Protein AF-A0A836CCI2-F1 (afdb_monomer_lite)

Structure (mmCIF, N/CA/C/O backbone):
data_AF-A0A836CCI2-F1
#
_entry.id   AF-A0A836CCI2-F1
#
loop_
_atom_site.group_PDB
_atom_site.id
_atom_site.type_symbol
_atom_site.label_atom_id
_atom_site.label_alt_id
_atom_site.label_comp_id
_atom_site.label_asym_id
_atom_site.label_entity_id
_atom_site.label_seq_id
_atom_site.pdbx_PDB_ins_code
_atom_site.Cartn_x
_atom_site.Cartn_y
_atom_site.Cartn_z
_atom_site.occupancy
_atom_site.B_iso_or_equiv
_atom_site.auth_seq_id
_atom_site.auth_comp_id
_atom_site.auth_asym_id
_atom_site.auth_atom_id
_atom_site.pdbx_PDB_model_num
ATOM 1 N N . CYS A 1 1 ? 8.907 1.362 -5.539 1.00 89.12 1 CYS A N 1
ATOM 2 C CA . CYS A 1 1 ? 8.246 1.155 -4.230 1.00 89.12 1 CYS A CA 1
ATOM 3 C C . CYS A 1 1 ? 9.282 1.387 -3.140 1.00 89.12 1 CYS A C 1
ATOM 5 O O . CYS A 1 1 ? 10.366 0.847 -3.266 1.00 89.12 1 CYS A O 1
ATOM 7 N N . SER A 1 2 ? 9.003 2.167 -2.090 1.00 88.69 2 SER A N 1
ATOM 8 C CA . SER A 1 2 ? 10.024 2.442 -1.060 1.00 88.69 2 SER A CA 1
ATOM 9 C C . SER A 1 2 ? 10.279 1.276 -0.090 1.00 88.69 2 SER A C 1
ATOM 11 O O . SER A 1 2 ? 11.120 1.409 0.787 1.00 88.69 2 SER A O 1
ATOM 13 N N . ILE A 1 3 ? 9.543 0.163 -0.219 1.00 92.38 3 ILE A N 1
ATOM 14 C CA . ILE A 1 3 ? 9.724 -1.047 0.598 1.00 92.38 3 ILE A CA 1
ATOM 15 C C . ILE A 1 3 ? 10.724 -1.994 -0.079 1.00 92.38 3 ILE A C 1
ATOM 17 O O . ILE A 1 3 ? 11.722 -2.356 0.527 1.00 92.38 3 ILE A O 1
ATOM 21 N N . CYS A 1 4 ? 10.478 -2.377 -1.338 1.00 93.81 4 CYS A N 1
ATOM 22 C CA . CYS A 1 4 ? 11.360 -3.284 -2.088 1.00 93.81 4 CYS A CA 1
ATOM 23 C C . CYS A 1 4 ? 12.383 -2.575 -2.989 1.00 93.81 4 CYS A C 1
ATOM 25 O O . CYS A 1 4 ? 13.176 -3.245 -3.635 1.00 93.81 4 CYS A O 1
ATOM 27 N N . LEU A 1 5 ? 12.339 -1.240 -3.071 1.00 92.81 5 LEU A N 1
ATOM 28 C CA . LEU A 1 5 ? 13.190 -0.401 -3.929 1.00 92.81 5 LEU A CA 1
ATOM 29 C C . LEU A 1 5 ? 13.102 -0.699 -5.440 1.00 92.81 5 LEU A C 1
ATOM 31 O O . LEU A 1 5 ? 13.898 -0.174 -6.208 1.00 92.81 5 LEU A O 1
ATOM 35 N N . ASP A 1 6 ? 12.086 -1.449 -5.876 1.00 92.38 6 ASP A N 1
ATOM 36 C CA . ASP A 1 6 ? 11.872 -1.844 -7.276 1.00 92.38 6 ASP A CA 1
ATOM 37 C C . ASP A 1 6 ? 10.566 -1.256 -7.858 1.00 92.38 6 ASP A C 1
ATOM 39 O O . ASP A 1 6 ? 9.736 -0.660 -7.144 1.00 92.38 6 ASP A O 1
ATOM 43 N N . ALA A 1 7 ? 10.382 -1.397 -9.170 1.00 85.19 7 ALA A N 1
ATOM 44 C CA . ALA A 1 7 ? 9.184 -1.024 -9.901 1.00 85.19 7 ALA A CA 1
ATOM 45 C C . ALA A 1 7 ? 7.981 -1.894 -9.471 1.00 85.19 7 ALA A C 1
ATOM 47 O O . ALA A 1 7 ? 8.037 -3.124 -9.532 1.00 85.19 7 ALA A O 1
ATOM 48 N N . PRO A 1 8 ? 6.863 -1.285 -9.031 1.00 81.69 8 PRO A N 1
ATOM 49 C CA . PRO A 1 8 ? 5.679 -2.040 -8.644 1.00 81.69 8 PRO A CA 1
ATOM 50 C C . PRO A 1 8 ? 4.992 -2.651 -9.867 1.00 81.69 8 PRO A C 1
ATOM 52 O O . PRO A 1 8 ? 4.559 -1.918 -10.751 1.00 81.69 8 PRO A O 1
ATOM 55 N N . ARG A 1 9 ? 4.836 -3.984 -9.878 1.00 81.00 9 ARG A N 1
ATOM 56 C CA . ARG A 1 9 ? 3.997 -4.693 -10.866 1.00 81.00 9 ARG A CA 1
ATOM 57 C C . ARG A 1 9 ? 2.510 -4.405 -10.668 1.00 81.00 9 ARG A C 1
ATOM 59 O O . ARG A 1 9 ? 1.790 -4.252 -11.640 1.00 81.00 9 ARG A O 1
ATOM 66 N N . GLN A 1 10 ? 2.085 -4.339 -9.407 1.00 88.56 10 GLN A N 1
ATOM 67 C CA . GLN A 1 10 ? 0.740 -3.959 -8.984 1.00 88.56 10 GLN A CA 1
ATOM 68 C C . GLN A 1 10 ? 0.846 -2.834 -7.966 1.00 88.56 10 GLN A C 1
ATOM 70 O O . GLN A 1 10 ? 1.586 -2.965 -6.981 1.00 88.56 10 GLN A O 1
ATOM 75 N N . ARG A 1 11 ? 0.160 -1.714 -8.199 1.00 91.56 11 ARG A N 1
ATOM 76 C CA . ARG A 1 11 ? 0.242 -0.547 -7.308 1.00 91.56 11 ARG A CA 1
ATOM 77 C C . ARG A 1 11 ? -0.835 -0.628 -6.231 1.00 91.56 11 ARG A C 1
ATOM 79 O O . ARG A 1 11 ? -2.024 -0.563 -6.513 1.00 91.56 11 ARG A O 1
ATOM 86 N N . GLY A 1 12 ? -0.402 -0.717 -4.976 1.00 93.06 12 GLY A N 1
ATOM 87 C CA . GLY A 1 12 ? -1.246 -0.550 -3.798 1.00 93.06 12 GLY A CA 1
ATOM 88 C C . GLY A 1 12 ? -1.157 0.881 -3.273 1.00 93.06 12 GLY A C 1
ATOM 89 O O . GLY A 1 12 ? -0.068 1.321 -2.905 1.00 93.06 12 GLY A O 1
ATOM 90 N N . ALA A 1 13 ? -2.274 1.599 -3.219 1.00 93.31 13 ALA A N 1
ATOM 91 C CA . ALA A 1 13 ? -2.381 2.942 -2.660 1.00 93.31 13 ALA A CA 1
ATOM 92 C C . ALA A 1 13 ? -3.069 2.919 -1.288 1.00 93.31 13 ALA A C 1
ATOM 94 O O . ALA A 1 13 ? -4.027 2.180 -1.058 1.00 93.31 13 ALA A O 1
ATOM 95 N N . LEU A 1 14 ? -2.578 3.744 -0.369 1.00 94.19 14 LEU A N 1
ATOM 96 C CA . LEU A 1 14 ? -3.194 3.969 0.937 1.00 94.19 14 LEU A CA 1
ATOM 97 C C . LEU A 1 14 ? -4.091 5.210 0.910 1.00 94.19 14 LEU A C 1
ATOM 99 O O . LEU A 1 14 ? -3.901 6.106 0.090 1.00 94.19 14 LEU A O 1
ATOM 103 N N . ALA A 1 15 ? -5.002 5.322 1.882 1.00 93.25 15 ALA A N 1
ATOM 104 C CA . ALA A 1 15 ? -5.862 6.501 2.050 1.00 93.25 15 ALA A CA 1
ATOM 105 C C . ALA A 1 15 ? -5.082 7.814 2.270 1.00 93.25 15 ALA A C 1
ATOM 107 O O . ALA A 1 15 ? -5.600 8.893 2.016 1.00 93.25 15 ALA A O 1
ATOM 108 N N . CYS A 1 16 ? -3.822 7.732 2.710 1.00 95.12 16 CYS A N 1
ATOM 109 C CA . CYS A 1 16 ? -2.930 8.885 2.832 1.00 95.12 16 CYS A CA 1
ATOM 110 C C . CYS A 1 16 ? -2.291 9.329 1.500 1.00 95.12 16 CYS A C 1
ATOM 112 O O . CYS A 1 16 ? -1.424 10.197 1.515 1.00 95.12 16 CYS A O 1
ATOM 114 N N . GLY A 1 17 ? -2.651 8.711 0.369 1.00 92.31 17 GLY A N 1
ATOM 115 C CA . GLY A 1 17 ? -2.162 9.066 -0.970 1.00 92.31 17 GLY A CA 1
ATOM 116 C C . GLY A 1 17 ? -0.817 8.444 -1.364 1.00 92.31 17 GLY A C 1
ATOM 117 O O . GLY A 1 17 ? -0.376 8.599 -2.499 1.00 92.31 17 GLY A O 1
ATOM 118 N N . HIS A 1 18 ? -0.162 7.707 -0.465 1.00 94.31 18 HIS A N 1
ATOM 119 C CA . HIS A 1 18 ? 1.106 7.038 -0.761 1.00 94.31 18 HIS A CA 1
ATOM 120 C C . HIS A 1 18 ? 0.895 5.679 -1.438 1.00 94.31 18 HIS A C 1
ATOM 122 O O . HIS A 1 18 ? 0.007 4.919 -1.045 1.00 94.31 18 HIS A O 1
ATOM 128 N N . ALA A 1 19 ? 1.750 5.354 -2.415 1.00 92.75 19 ALA A N 1
ATOM 129 C CA . ALA A 1 19 ? 1.658 4.132 -3.209 1.00 9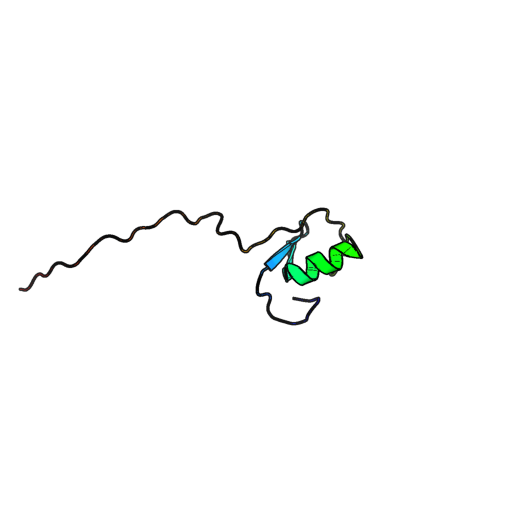2.75 19 ALA A CA 1
ATOM 130 C C . ALA A 1 19 ? 2.918 3.254 -3.122 1.00 92.75 19 ALA A C 1
ATOM 132 O O . ALA A 1 19 ? 4.056 3.729 -3.176 1.00 92.75 19 ALA A O 1
ATOM 133 N N . PHE A 1 20 ? 2.700 1.944 -3.051 1.00 93.62 20 PHE A N 1
ATOM 134 C CA . PHE A 1 20 ? 3.718 0.901 -2.922 1.00 93.62 20 PHE A CA 1
ATOM 135 C C . PHE A 1 20 ? 3.371 -0.278 -3.846 1.00 93.62 20 PHE A C 1
ATOM 137 O O . PHE A 1 20 ? 2.339 -0.260 -4.514 1.00 93.62 20 PHE A O 1
ATOM 144 N N . CYS A 1 21 ? 4.208 -1.318 -3.904 1.00 94.94 21 CYS A N 1
ATOM 145 C CA . CYS A 1 21 ? 3.757 -2.587 -4.479 1.00 94.94 21 CYS A CA 1
ATOM 146 C C . CYS A 1 21 ? 2.624 -3.132 -3.612 1.00 94.94 21 CYS A C 1
ATOM 148 O O . CYS A 1 21 ? 2.756 -3.111 -2.386 1.00 94.94 21 CYS A O 1
ATOM 150 N N . PHE A 1 22 ? 1.562 -3.647 -4.229 1.00 94.19 22 PHE A N 1
ATOM 151 C CA . PHE A 1 22 ? 0.439 -4.235 -3.504 1.00 94.19 22 PHE A CA 1
ATOM 152 C C . PHE A 1 22 ? 0.904 -5.334 -2.539 1.00 94.19 22 PHE A C 1
ATOM 154 O O . PHE A 1 22 ? 0.550 -5.305 -1.363 1.00 94.19 22 PHE A O 1
ATOM 161 N N . ASP A 1 23 ? 1.769 -6.238 -3.004 1.00 94.12 23 ASP A N 1
ATOM 162 C CA . ASP A 1 23 ? 2.330 -7.301 -2.166 1.00 94.12 23 ASP A CA 1
ATOM 163 C C . ASP A 1 23 ? 3.158 -6.739 -1.004 1.00 94.12 23 ASP A C 1
ATOM 165 O O . ASP A 1 23 ? 2.969 -7.141 0.138 1.00 94.12 23 ASP A O 1
ATOM 169 N N . CYS A 1 24 ? 4.007 -5.738 -1.257 1.00 95.50 24 CYS A N 1
ATOM 170 C CA . CYS A 1 24 ? 4.849 -5.162 -0.210 1.00 95.50 24 CYS A CA 1
ATOM 171 C C . CYS A 1 24 ? 4.035 -4.484 0.897 1.00 95.50 24 CYS A C 1
ATOM 173 O O . CYS A 1 24 ? 4.347 -4.652 2.074 1.00 95.50 24 CYS A O 1
ATOM 175 N N . ILE A 1 25 ? 3.009 -3.703 0.541 1.00 95.12 25 ILE A N 1
ATOM 176 C CA . ILE A 1 25 ? 2.177 -3.038 1.553 1.00 95.12 25 ILE A CA 1
ATOM 177 C C . ILE A 1 25 ? 1.222 -4.021 2.241 1.00 95.12 25 ILE A C 1
ATOM 179 O O . ILE A 1 25 ? 0.920 -3.847 3.421 1.00 95.12 25 ILE A O 1
ATOM 183 N N . ARG A 1 26 ? 0.801 -5.089 1.552 1.00 94.12 26 ARG A N 1
ATOM 184 C CA . ARG A 1 26 ? 0.055 -6.196 2.162 1.00 94.12 26 ARG A CA 1
ATOM 185 C C . ARG A 1 26 ? 0.899 -6.898 3.222 1.00 94.12 26 ARG A C 1
ATOM 187 O O . ARG A 1 26 ? 0.423 -7.077 4.339 1.00 94.12 26 ARG A O 1
ATOM 194 N N . ASP A 1 27 ? 2.138 -7.254 2.909 1.00 95.31 27 ASP A N 1
ATOM 195 C CA . ASP A 1 27 ? 3.024 -7.939 3.857 1.00 95.31 27 ASP A CA 1
ATOM 196 C C . ASP A 1 27 ? 3.393 -7.019 5.030 1.00 95.31 27 ASP A C 1
ATOM 198 O O . ASP A 1 27 ? 3.442 -7.453 6.181 1.00 95.31 27 ASP A O 1
ATOM 202 N N . TRP A 1 28 ? 3.564 -5.720 4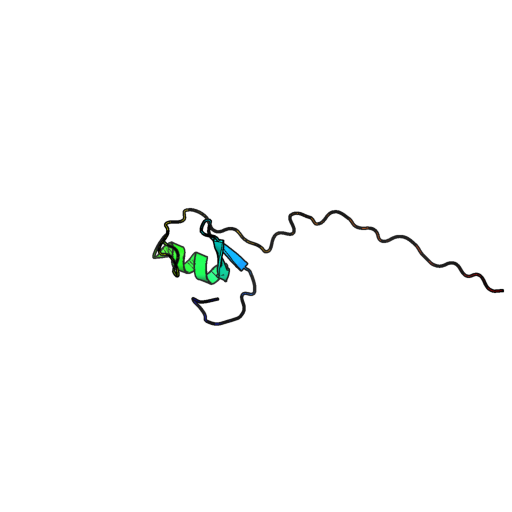.762 1.00 94.88 28 TRP A N 1
ATOM 203 C CA . TRP A 1 28 ? 3.714 -4.703 5.801 1.00 94.88 28 TRP A CA 1
ATOM 204 C C . TRP A 1 28 ? 2.503 -4.664 6.743 1.00 94.88 28 TRP A C 1
ATOM 206 O O . TRP A 1 28 ? 2.690 -4.689 7.958 1.00 94.88 28 TRP A O 1
ATOM 216 N N . SER A 1 29 ? 1.277 -4.696 6.204 1.00 94.31 29 SER A N 1
ATOM 217 C CA . SER A 1 29 ? 0.034 -4.629 6.992 1.00 94.31 29 SER A CA 1
ATOM 218 C C . SER A 1 29 ? -0.149 -5.771 7.998 1.00 94.31 29 SER A C 1
ATOM 220 O O . SER A 1 29 ? -0.857 -5.599 8.985 1.00 94.31 29 SER A O 1
ATOM 222 N N . GLN A 1 30 ? 0.522 -6.910 7.792 1.00 93.88 30 GLN A N 1
ATOM 223 C CA . GLN A 1 30 ? 0.519 -8.030 8.741 1.00 93.88 30 GLN A CA 1
ATOM 224 C C . GLN A 1 30 ? 1.340 -7.734 10.002 1.00 93.88 30 GLN A C 1
ATOM 226 O O . GLN A 1 30 ? 1.132 -8.364 11.036 1.00 93.88 30 GLN A O 1
ATOM 231 N N . ARG A 1 31 ? 2.293 -6.802 9.911 1.00 93.31 31 ARG A N 1
ATOM 232 C CA . ARG A 1 31 ? 3.169 -6.399 11.018 1.00 93.31 31 ARG A CA 1
ATOM 233 C C . ARG A 1 31 ? 2.754 -5.057 11.605 1.00 93.31 31 ARG A C 1
ATOM 235 O O . ARG A 1 31 ? 2.847 -4.869 12.810 1.00 93.31 31 ARG A O 1
ATOM 242 N N . GLU A 1 32 ? 2.331 -4.127 10.753 1.00 94.38 32 GLU A N 1
ATOM 243 C CA . GLU A 1 32 ? 2.097 -2.736 11.115 1.00 94.38 32 GLU A CA 1
ATOM 244 C C . GLU A 1 32 ? 1.039 -2.100 10.196 1.00 94.38 32 GLU A C 1
ATOM 246 O O . GLU A 1 32 ? 1.116 -2.183 8.972 1.00 94.38 32 GLU A O 1
ATOM 251 N N . THR A 1 33 ? 0.059 -1.407 10.780 1.00 94.44 33 THR A N 1
ATOM 252 C CA . THR A 1 33 ? -1.076 -0.794 10.054 1.00 94.44 33 THR A CA 1
ATOM 253 C 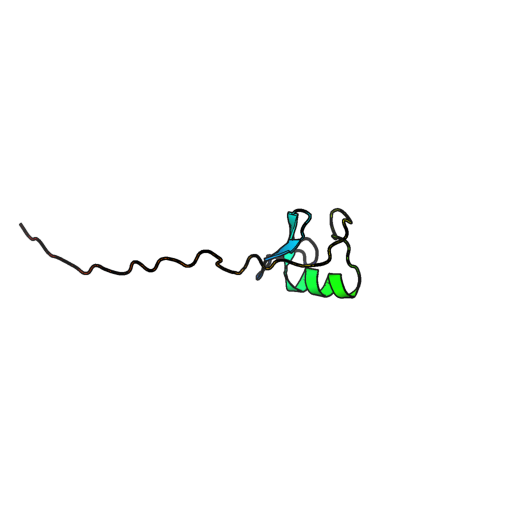C . THR A 1 33 ? -0.883 0.707 9.829 1.00 94.44 33 THR A C 1
ATOM 255 O O . THR A 1 33 ? -1.836 1.461 9.636 1.00 94.44 33 THR A O 1
ATOM 258 N N . THR A 1 34 ? 0.366 1.172 9.847 1.00 96.56 34 THR A N 1
ATOM 259 C CA . THR A 1 34 ? 0.740 2.566 9.585 1.00 96.56 34 THR A CA 1
ATOM 260 C C . THR A 1 34 ? 1.544 2.707 8.301 1.00 96.56 34 THR A C 1
ATOM 262 O O . THR A 1 34 ? 2.346 1.849 7.943 1.00 96.56 34 THR A O 1
ATOM 265 N N . CYS A 1 35 ? 1.329 3.802 7.572 1.00 96.06 35 CYS A N 1
ATOM 266 C CA . CYS A 1 35 ? 2.033 4.084 6.327 1.00 96.06 35 CYS A CA 1
ATOM 267 C C . CYS A 1 35 ? 3.556 4.132 6.563 1.00 96.06 35 CYS A C 1
ATOM 269 O O . CYS A 1 35 ? 3.998 4.887 7.433 1.00 96.06 35 CYS A O 1
ATOM 271 N N . PRO A 1 36 ? 4.384 3.436 5.760 1.00 94.69 36 PRO A N 1
ATOM 272 C CA . PRO A 1 36 ? 5.839 3.473 5.908 1.00 94.69 36 PRO A CA 1
ATOM 273 C C . PRO A 1 36 ? 6.436 4.887 5.839 1.00 94.69 36 PRO A C 1
ATOM 275 O O . PRO A 1 36 ? 7.420 5.153 6.531 1.00 94.69 36 PRO A O 1
ATOM 278 N N . LEU A 1 37 ? 5.816 5.781 5.056 1.00 94.19 37 LEU A N 1
ATOM 279 C CA . LEU A 1 37 ? 6.294 7.139 4.778 1.00 94.19 37 LEU A CA 1
ATOM 280 C C . LEU A 1 37 ? 5.803 8.170 5.801 1.00 94.19 37 LEU A C 1
ATOM 282 O O . LEU A 1 37 ? 6.613 8.851 6.416 1.00 94.19 37 LEU A O 1
ATOM 286 N N . CYS A 1 38 ? 4.489 8.272 6.011 1.00 96.38 38 CYS A N 1
ATOM 287 C CA . CYS A 1 38 ? 3.901 9.315 6.863 1.00 96.38 38 CYS A CA 1
ATOM 288 C C . CYS A 1 38 ? 3.395 8.815 8.223 1.00 96.38 38 CYS A C 1
ATOM 290 O O . CYS A 1 38 ? 2.852 9.598 8.994 1.00 96.38 38 CYS A O 1
ATOM 292 N N . LYS A 1 39 ? 3.517 7.513 8.509 1.00 95.38 39 LYS A N 1
ATOM 293 C CA . LYS A 1 39 ? 3.045 6.860 9.746 1.00 95.38 39 LYS A CA 1
ATOM 294 C C . LYS A 1 39 ? 1.540 6.982 10.022 1.00 95.38 39 LYS A C 1
ATOM 296 O O . LYS A 1 39 ? 1.069 6.578 11.079 1.00 95.38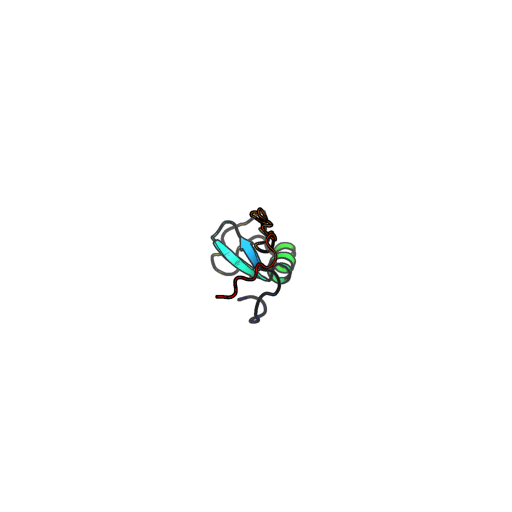 39 LYS A O 1
ATOM 301 N N . GLN A 1 40 ? 0.758 7.465 9.059 1.00 96.81 40 GLN A N 1
ATOM 302 C CA . GLN A 1 40 ? -0.696 7.518 9.173 1.00 96.81 40 GLN A CA 1
ATOM 303 C C . GLN A 1 40 ? -1.286 6.106 9.186 1.00 96.81 40 GLN A C 1
ATOM 305 O O . GLN A 1 40 ? -0.933 5.279 8.342 1.00 96.81 40 GLN A O 1
ATOM 310 N N . ARG A 1 41 ? -2.193 5.839 10.132 1.00 96.12 41 ARG A N 1
ATOM 311 C CA . ARG A 1 41 ? -2.919 4.565 10.208 1.00 96.12 41 ARG A CA 1
ATOM 312 C C . ARG A 1 41 ? -3.788 4.363 8.972 1.00 96.12 41 ARG A C 1
ATOM 314 O O . ARG A 1 41 ? -4.427 5.303 8.498 1.00 96.12 41 ARG A O 1
ATOM 321 N N . PHE A 1 42 ? -3.827 3.137 8.478 1.00 95.06 42 PHE A N 1
ATOM 322 C CA . PHE A 1 42 ? -4.690 2.723 7.383 1.00 95.06 42 PHE A CA 1
ATOM 323 C C . PHE A 1 42 ? -5.387 1.410 7.740 1.00 95.06 42 PHE A C 1
ATOM 325 O O . PHE A 1 42 ? -4.851 0.582 8.469 1.00 95.06 42 PHE A O 1
ATOM 332 N N . THR A 1 43 ? -6.593 1.224 7.213 1.00 93.94 43 THR A N 1
ATOM 333 C CA . THR A 1 43 ? -7.407 0.014 7.424 1.00 93.94 43 THR A CA 1
ATOM 334 C C . THR A 1 43 ? -7.654 -0.760 6.132 1.00 93.94 43 THR A C 1
ATOM 336 O O . THR A 1 43 ? -8.127 -1.890 6.172 1.00 93.94 43 THR A O 1
ATOM 339 N N . ALA A 1 44 ? -7.322 -0.168 4.983 1.00 93.06 44 ALA A N 1
ATOM 340 C CA . ALA A 1 44 ? -7.495 -0.766 3.669 1.00 93.06 44 ALA A CA 1
ATOM 341 C C . ALA A 1 44 ? -6.372 -0.333 2.716 1.00 93.06 44 ALA A C 1
ATOM 343 O O . ALA A 1 44 ? -5.801 0.753 2.854 1.00 93.06 44 ALA A O 1
ATOM 344 N N . ILE A 1 45 ? -6.091 -1.189 1.734 1.00 94.06 45 ILE A N 1
ATOM 345 C CA . ILE A 1 45 ? -5.127 -0.966 0.653 1.00 94.06 45 ILE A CA 1
ATOM 346 C C . ILE A 1 45 ? -5.910 -1.012 -0.661 1.00 94.06 45 ILE A C 1
ATOM 348 O O . ILE A 1 45 ? -6.542 -2.023 -0.966 1.00 94.06 45 ILE A O 1
ATOM 352 N N . GLN A 1 46 ? -5.862 0.066 -1.441 1.00 92.94 46 GLN A N 1
ATOM 353 C CA . GLN A 1 46 ? -6.527 0.164 -2.740 1.00 92.94 46 GLN A CA 1
ATOM 354 C C . GLN A 1 46 ? -5.609 -0.364 -3.841 1.00 92.94 46 GLN A C 1
ATOM 356 O O . GLN A 1 46 ? -4.475 0.092 -3.96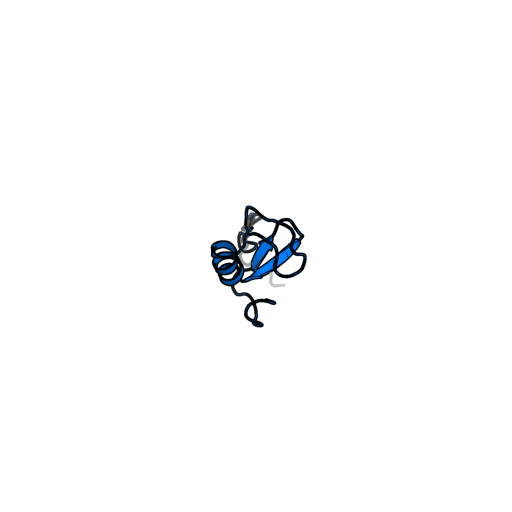6 1.00 92.94 46 GLN A O 1
ATOM 361 N N . ARG A 1 47 ? -6.085 -1.311 -4.651 1.00 90.69 47 ARG A N 1
ATOM 362 C CA . ARG A 1 47 ? -5.370 -1.744 -5.860 1.00 90.69 47 ARG A CA 1
ATOM 363 C C . ARG A 1 47 ? -5.663 -0.745 -6.972 1.00 90.69 47 ARG A C 1
ATOM 365 O O . ARG A 1 47 ? -6.815 -0.587 -7.360 1.00 90.69 47 ARG A O 1
ATOM 372 N N . ALA A 1 48 ? -4.631 -0.088 -7.482 1.00 75.50 48 ALA A N 1
ATOM 373 C CA . ALA A 1 48 ? -4.743 0.825 -8.616 1.00 75.50 48 ALA A CA 1
ATOM 374 C C . ALA A 1 48 ? -4.783 0.084 -9.969 1.00 75.50 48 ALA A C 1
ATOM 376 O O . ALA A 1 48 ? -4.843 0.721 -11.013 1.00 75.50 48 ALA A O 1
ATOM 377 N N . ASP A 1 49 ? -4.754 -1.252 -9.946 1.00 68.06 49 ASP A N 1
ATOM 378 C CA . ASP A 1 49 ? -4.714 -2.113 -11.133 1.00 68.06 49 ASP A CA 1
ATOM 379 C C . ASP A 1 49 ? -6.109 -2.504 -11.651 1.00 68.06 49 ASP A C 1
ATOM 381 O O . ASP A 1 49 ? -6.221 -3.279 -12.598 1.00 68.06 49 ASP A O 1
ATOM 385 N N . SER A 1 50 ? -7.182 -1.989 -11.046 1.00 54.09 50 SER A N 1
ATOM 386 C CA . SER A 1 50 ? -8.531 -2.180 -11.575 1.00 54.09 50 SER A CA 1
ATOM 387 C C . SER A 1 50 ? -8.824 -1.104 -12.620 1.00 54.09 50 SER A C 1
ATOM 389 O O . SER A 1 50 ? -8.877 0.077 -12.258 1.00 54.09 50 SER A O 1
ATOM 391 N N . PRO A 1 51 ? -9.079 -1.466 -13.891 1.00 52.94 51 PRO A N 1
ATOM 392 C CA . PRO A 1 51 ? -9.641 -0.539 -14.852 1.00 52.94 51 PRO A CA 1
ATOM 393 C C . PRO A 1 51 ? -11.096 -0.295 -14.445 1.00 52.94 51 PRO A C 1
ATOM 395 O O . PRO A 1 51 ? -12.018 -0.916 -14.961 1.00 52.94 51 PRO A O 1
ATOM 398 N N . ALA A 1 52 ? -11.328 0.632 -13.519 1.00 53.31 52 ALA A N 1
ATOM 399 C CA . ALA A 1 52 ? -12.671 1.109 -13.194 1.00 53.31 52 ALA A CA 1
ATOM 400 C C . ALA A 1 52 ? -13.306 1.926 -14.349 1.00 53.31 52 ALA A C 1
ATOM 402 O O . ALA A 1 52 ? -14.305 2.604 -14.143 1.00 53.31 52 ALA A O 1
ATOM 403 N N . ALA A 1 53 ? -12.733 1.874 -15.557 1.00 52.62 53 ALA A N 1
ATOM 404 C CA . ALA A 1 53 ? -13.187 2.587 -16.745 1.00 52.62 53 ALA A CA 1
ATOM 405 C C . ALA A 1 53 ? -12.859 1.834 -18.055 1.00 52.62 53 ALA A C 1
ATOM 407 O O . ALA A 1 53 ? -12.537 2.459 -19.059 1.00 52.62 53 ALA A O 1
ATOM 408 N N . ALA A 1 54 ? -12.924 0.497 -18.075 1.00 52.28 54 ALA A N 1
ATOM 409 C CA . ALA A 1 54 ? -13.003 -0.242 -19.341 1.00 52.28 54 ALA A CA 1
ATOM 410 C C . ALA A 1 54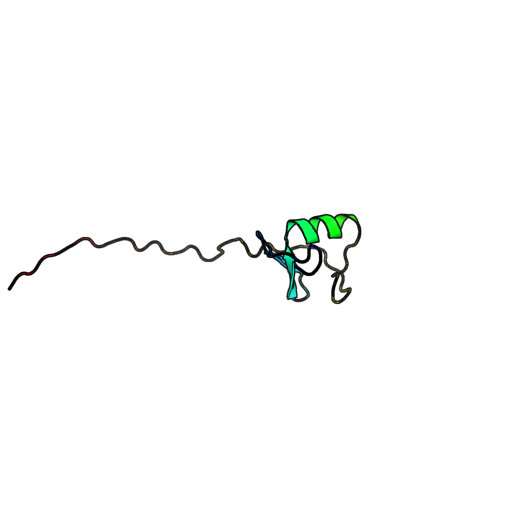 ? -14.459 -0.252 -19.857 1.00 52.28 54 ALA A C 1
ATOM 412 O O . ALA A 1 54 ? -15.142 -1.269 -19.832 1.00 52.28 54 ALA A O 1
ATOM 413 N N . LEU A 1 55 ? -14.935 0.920 -20.270 1.00 61.88 55 LEU A N 1
ATOM 414 C CA . LEU A 1 55 ? -15.959 1.119 -21.301 1.00 61.88 55 LEU A CA 1
ATOM 415 C C . LEU A 1 55 ? -15.323 2.201 -22.191 1.00 61.88 55 LEU A C 1
ATOM 417 O O . LEU A 1 55 ? -15.059 3.296 -21.712 1.00 61.88 55 LEU A O 1
ATOM 421 N N . SER A 1 56 ? -14.911 1.948 -23.423 1.00 59.22 56 SER A N 1
ATOM 422 C CA . SER A 1 56 ? -15.663 1.336 -24.508 1.00 59.22 56 SER A CA 1
ATOM 423 C C . SER A 1 56 ? -14.713 0.595 -25.446 1.00 59.22 56 SER A C 1
ATOM 425 O O . SER A 1 56 ? -13.644 1.087 -25.803 1.00 59.22 56 SER A O 1
ATOM 427 N N . GLU A 1 57 ? -15.135 -0.600 -25.837 1.00 65.19 57 GLU A N 1
ATOM 428 C CA . GLU A 1 57 ? -14.820 -1.137 -27.149 1.00 65.19 57 GLU A CA 1
ATOM 429 C C . GLU A 1 57 ? -15.433 -0.177 -28.174 1.00 65.19 57 GLU A C 1
ATOM 431 O O . GLU A 1 57 ? -16.638 0.058 -28.139 1.00 65.19 57 GLU A O 1
ATOM 436 N N . ASP A 1 58 ? -14.623 0.378 -29.067 1.00 59.75 58 ASP A N 1
ATOM 437 C CA . ASP A 1 58 ? -15.104 0.675 -30.410 1.00 59.75 58 ASP A CA 1
ATOM 438 C C . ASP A 1 58 ? -14.063 0.136 -31.389 1.00 59.75 58 ASP A C 1
ATOM 440 O O . ASP A 1 58 ? -13.047 0.752 -31.711 1.00 59.75 58 ASP A O 1
ATOM 444 N N . VAL A 1 59 ? -14.278 -1.130 -31.729 1.00 69.44 59 VAL A N 1
ATOM 445 C CA . VAL A 1 59 ? -13.706 -1.783 -32.895 1.00 69.44 59 VAL A CA 1
ATOM 446 C C . VAL A 1 59 ? -14.841 -1.955 -33.892 1.00 69.44 59 VAL A C 1
ATOM 448 O O . VAL A 1 59 ? -15.499 -2.982 -33.907 1.00 69.44 59 VAL A O 1
ATOM 451 N N . THR A 1 60 ? -15.071 -0.947 -34.721 1.00 59.62 60 THR A N 1
ATOM 452 C CA . THR A 1 60 ? -15.655 -1.076 -36.067 1.00 59.62 60 THR A CA 1
ATOM 453 C C . THR A 1 60 ? -15.263 0.198 -36.802 1.00 59.62 60 THR A C 1
ATOM 455 O O . THR A 1 60 ? -15.553 1.286 -36.335 1.00 59.62 60 THR A O 1
ATOM 458 N N . ASP A 1 61 ? -14.471 0.156 -37.861 1.00 57.09 61 ASP A N 1
ATOM 459 C CA . ASP A 1 61 ? -14.941 -0.171 -39.209 1.00 57.09 61 ASP A CA 1
ATOM 460 C C . ASP A 1 61 ? -13.675 -0.287 -40.080 1.00 57.09 61 ASP A C 1
ATOM 462 O O . ASP A 1 61 ? -12.819 0.596 -40.070 1.00 57.09 61 ASP A O 1
ATOM 466 N N . VAL A 1 62 ? -13.290 -1.494 -40.494 1.00 69.06 62 VAL A N 1
ATOM 467 C CA . VAL A 1 62 ? -13.505 -2.041 -41.846 1.00 69.06 62 VAL A CA 1
ATOM 468 C C . VAL A 1 62 ? -13.351 -1.013 -42.981 1.00 69.06 62 VAL A C 1
ATOM 470 O O . VAL A 1 62 ? -13.920 0.061 -43.011 1.00 69.06 62 VAL A O 1
ATOM 473 N N . THR A 1 63 ? -12.506 -1.422 -43.918 1.00 68.00 63 THR A N 1
ATOM 474 C CA . THR A 1 63 ? -12.068 -0.812 -45.174 1.00 68.00 63 THR A CA 1
ATOM 475 C C . THR A 1 63 ? -13.173 -0.348 -46.129 1.00 68.00 63 THR A C 1
ATOM 477 O O . THR A 1 63 ? -14.068 -1.135 -46.426 1.00 68.00 63 THR A O 1
ATOM 480 N N . ASP A 1 64 ? -12.958 0.805 -46.767 1.00 57.94 64 ASP A N 1
ATOM 481 C CA . ASP A 1 64 ? -13.362 1.116 -48.152 1.00 57.94 64 ASP A CA 1
ATOM 482 C C . ASP A 1 64 ? -12.431 2.247 -48.664 1.00 57.94 64 ASP A C 1
ATOM 484 O O . ASP A 1 64 ? -12.337 3.295 -48.034 1.00 57.94 64 ASP A O 1
ATOM 488 N N . SER A 1 65 ? -11.460 2.054 -49.562 1.00 73.69 65 SER A N 1
ATOM 489 C CA . SER A 1 65 ? -11.540 1.670 -50.982 1.00 73.69 65 SER A CA 1
ATOM 490 C C . SER A 1 65 ? -12.294 2.652 -51.891 1.00 73.69 65 SER A C 1
ATOM 492 O O . SER A 1 65 ? -13.223 2.264 -52.571 1.00 73.69 65 SER A O 1
ATOM 494 N N . ASP A 1 66 ? -11.762 3.867 -52.053 1.00 70.38 66 ASP A N 1
ATOM 495 C CA . ASP A 1 66 ? -11.969 4.697 -53.256 1.00 70.38 66 ASP A CA 1
ATOM 496 C C . ASP A 1 66 ? -10.641 5.450 -53.509 1.00 70.38 66 ASP A C 1
ATOM 498 O O . ASP A 1 66 ? -10.236 6.278 -52.698 1.00 70.38 66 ASP A O 1
ATOM 502 N N . ALA A 1 67 ? -9.750 5.119 -54.451 1.00 63.69 67 ALA A N 1
ATOM 503 C CA . ALA A 1 67 ? -9.892 4.701 -55.846 1.00 63.69 67 ALA A CA 1
ATOM 504 C C . ALA A 1 67 ? -10.551 5.753 -56.755 1.00 63.69 67 ALA A C 1
ATOM 506 O O . ALA A 1 67 ? -11.525 5.457 -57.433 1.00 63.69 67 ALA A O 1
ATOM 507 N N . PHE A 1 68 ? -9.933 6.938 -56.856 1.00 63.47 68 PHE A N 1
ATOM 508 C CA . PHE A 1 68 ? -9.921 7.729 -58.095 1.00 63.47 68 PHE A CA 1
ATOM 509 C C . PHE A 1 68 ? -8.582 8.445 -58.301 1.00 63.47 68 PHE A C 1
ATOM 511 O O . PHE A 1 68 ? -8.032 8.969 -57.305 1.00 63.47 68 PHE A O 1
#

Secondary structure (DSSP, 8-state):
-TTTSS--SSEEEETTS-EEEHHHHHHHHTT--B-TTT--B-S-EEETTS-TT---------------

Foldseek 3Di:
DVQVPDDAPWWWAFPVGDIDRPVRVVVVCVVAQADPPPRHGGDDIDTPPDPPPPDDDDDDDDDDDDDD

Radius of gyration: 20.22 Å; chains: 1; bounding box: 29×17×69 Å

pLDDT: mean 83.54, std 15.01, range [52.28, 96.81]

Sequence (68 aa):
CSICLDAPRQRGALACGHAFCFDCIRDWSQRETTCPLCKQRFTAIQRADSPAAALSEDVTDVTDSDAF

InterPro domains:
  IPR001841 Zinc finger, RING-type [PS50089] (1-39)
  IPR001841 Zinc finger, RING-type [SM00184] (1-38)
  IPR013083 Zinc finger, RING/FYVE/PHD-type [G3DSA:3.30.40.10] (1-58)
  IPR017907 Zinc finger, RING-type, conserved site [PS00518] (16-25)
  IPR018957 Zinc finger, C3HC4 RING-type [PF00097] (1-38)

Organism: NCBI:txid303371